Protein AF-A0A8J8CDY0-F1 (afdb_monomer_lite)

Radius of gyration: 19.71 Å; chains: 1; bounding box: 32×35×69 Å

Sequence (99 aa):
MLGSVAGSGFIGVVDAKQVAKINPNGTFIFGSIEGTLTNLNPLTATSVAGDIDALLYSSLLYPGANGGLIPWLASSYNVTNGGLTITFNLVHNAVWSNG

Structure (mmCIF, N/CA/C/O backbone):
data_AF-A0A8J8CDY0-F1
#
_entry.id   AF-A0A8J8CDY0-F1
#
loop_
_atom_site.group_PDB
_atom_site.id
_atom_site.type_symbol
_atom_site.label_atom_id
_atom_site.label_alt_id
_atom_site.label_comp_id
_atom_site.label_asym_id
_atom_site.label_entity_id
_atom_site.label_seq_id
_atom_site.pdbx_PDB_ins_code
_atom_site.Cartn_x
_atom_site.Cartn_y
_atom_site.Cartn_z
_atom_site.occupancy
_atom_site.B_iso_or_equiv
_atom_site.auth_seq_id
_atom_site.auth_comp_id
_atom_site.auth_asym_id
_atom_site.auth_atom_id
_atom_site.pdbx_PDB_model_num
ATOM 1 N N . MET A 1 1 ? 13.010 11.855 -52.015 1.00 37.47 1 MET A N 1
ATOM 2 C CA . MET A 1 1 ? 13.620 12.312 -50.748 1.00 37.47 1 MET A CA 1
ATOM 3 C C . MET A 1 1 ? 12.585 13.110 -49.982 1.00 37.47 1 MET A C 1
ATOM 5 O O . MET A 1 1 ? 11.877 13.882 -50.610 1.00 37.47 1 MET A O 1
ATOM 9 N N . LEU A 1 2 ? 12.573 12.901 -48.662 1.00 32.12 2 LEU A N 1
ATOM 10 C CA . LEU A 1 2 ? 11.823 13.605 -47.612 1.00 32.12 2 LEU A CA 1
ATOM 11 C C . LEU A 1 2 ? 10.321 13.294 -47.528 1.00 32.12 2 LEU A C 1
ATOM 13 O O . LEU A 1 2 ? 9.477 13.943 -48.134 1.00 32.12 2 LEU A O 1
ATOM 17 N N . GLY A 1 3 ? 10.025 12.278 -46.712 1.00 28.30 3 GLY A N 1
ATOM 18 C CA . GLY A 1 3 ? 8.714 12.066 -46.115 1.00 28.30 3 GLY A CA 1
ATOM 19 C C . GLY A 1 3 ? 8.495 13.019 -44.939 1.00 28.30 3 GLY A C 1
ATOM 20 O O . GLY A 1 3 ? 9.414 13.308 -44.176 1.00 28.30 3 GLY A O 1
ATOM 21 N N . SER A 1 4 ? 7.258 13.481 -44.810 1.00 33.97 4 SER A N 1
ATOM 22 C CA . SER A 1 4 ? 6.723 14.164 -43.639 1.00 33.97 4 SER A CA 1
ATOM 23 C C . SER A 1 4 ? 5.606 13.276 -43.104 1.00 33.97 4 SER A C 1
ATOM 25 O O . SER A 1 4 ? 4.615 13.049 -43.795 1.00 33.97 4 SER A O 1
ATOM 27 N N . VAL A 1 5 ? 5.787 12.724 -41.905 1.00 37.56 5 VAL A N 1
ATOM 28 C CA . VAL A 1 5 ? 4.693 12.131 -41.133 1.00 37.56 5 VAL A CA 1
ATOM 29 C C . VAL A 1 5 ? 4.442 13.089 -39.980 1.00 37.56 5 VAL A C 1
ATOM 31 O O . VAL A 1 5 ? 5.209 13.143 -39.022 1.00 37.56 5 VAL A O 1
ATOM 34 N N . ALA A 1 6 ? 3.390 13.892 -40.111 1.00 40.75 6 ALA A N 1
ATOM 35 C CA . ALA A 1 6 ? 2.868 14.696 -39.022 1.00 40.75 6 ALA A CA 1
ATOM 36 C C . ALA A 1 6 ? 2.249 13.747 -37.985 1.00 40.75 6 ALA A C 1
ATOM 38 O O . ALA A 1 6 ? 1.203 13.148 -38.226 1.00 40.75 6 ALA A O 1
ATOM 39 N N . GLY A 1 7 ? 2.919 13.570 -36.846 1.00 36.53 7 GLY A N 1
ATOM 40 C CA . GLY A 1 7 ? 2.361 12.863 -35.698 1.00 36.53 7 GLY A CA 1
ATOM 41 C C . GLY A 1 7 ? 1.281 13.720 -35.045 1.00 36.53 7 GLY A C 1
ATOM 42 O O . GLY A 1 7 ? 1.584 14.606 -34.252 1.00 36.53 7 GLY A O 1
ATOM 43 N N . SER A 1 8 ? 0.020 13.487 -35.398 1.00 45.03 8 SER A N 1
ATOM 44 C CA . SER A 1 8 ? -1.124 14.074 -34.703 1.00 45.03 8 SER A CA 1
ATOM 45 C C . SER A 1 8 ? -1.256 13.425 -33.324 1.00 45.03 8 SER A C 1
ATOM 47 O O . SER A 1 8 ? -1.710 12.288 -33.206 1.00 45.03 8 SER A O 1
ATOM 49 N N . GLY A 1 9 ? -0.833 14.132 -32.275 1.00 40.19 9 GLY A N 1
ATOM 50 C CA . GLY A 1 9 ? -1.112 13.741 -30.897 1.00 40.19 9 GLY A CA 1
ATOM 51 C C . GLY A 1 9 ? -2.614 13.816 -30.632 1.00 40.19 9 GLY A C 1
ATOM 52 O O . GLY A 1 9 ? -3.190 14.900 -30.613 1.00 40.19 9 GLY A O 1
ATOM 53 N N . PHE A 1 10 ? -3.255 12.665 -30.445 1.00 45.12 10 PHE A N 1
ATOM 54 C CA . PHE A 1 10 ? -4.605 12.591 -29.899 1.00 45.12 10 PHE A CA 1
ATOM 55 C C . PHE A 1 10 ? -4.523 12.660 -28.371 1.00 45.12 10 PHE A C 1
ATOM 57 O O . PHE A 1 10 ? -3.949 11.771 -27.748 1.00 45.12 10 PHE A O 1
ATOM 64 N N . ILE A 1 11 ? -5.144 13.674 -27.764 1.00 49.91 11 ILE A N 1
ATOM 65 C CA . ILE A 1 11 ? -5.624 13.585 -26.380 1.00 49.91 11 ILE A CA 1
ATOM 66 C C . ILE A 1 11 ? -7.115 13.272 -26.478 1.00 49.91 11 ILE A C 1
ATOM 68 O O . ILE A 1 11 ? -7.938 14.156 -26.704 1.00 49.91 11 ILE A O 1
ATOM 72 N N . GLY A 1 12 ? -7.455 11.987 -26.406 1.00 44.44 12 GLY A N 1
ATOM 73 C CA . GLY A 1 12 ? -8.839 11.535 -26.328 1.00 44.44 12 GLY A CA 1
ATOM 74 C C . GLY A 1 12 ? -9.279 11.454 -24.871 1.00 44.44 12 GLY A C 1
ATOM 75 O O . GLY A 1 12 ? -8.651 1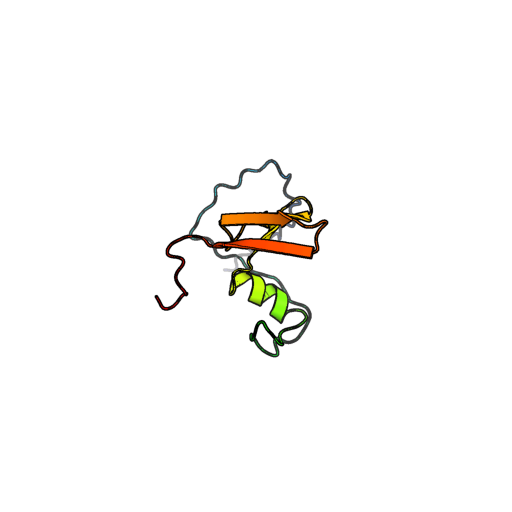0.752 -24.083 1.00 44.44 12 GLY A O 1
ATOM 76 N N . VAL A 1 13 ? -10.374 12.128 -24.516 1.00 47.53 13 VAL A N 1
ATOM 77 C CA . VAL A 1 13 ? -11.141 11.765 -23.318 1.00 47.53 13 VAL A CA 1
ATOM 78 C C . VAL A 1 13 ? -11.811 10.431 -23.637 1.00 47.53 13 VAL A C 1
ATOM 80 O O . VAL A 1 13 ? -12.698 10.368 -24.487 1.00 47.53 13 VAL A O 1
ATOM 83 N N . VAL A 1 14 ? -11.339 9.351 -23.019 1.00 53.44 14 VAL A N 1
ATOM 84 C CA . VAL A 1 14 ? -11.964 8.035 -23.162 1.00 53.44 14 VAL A CA 1
ATOM 85 C C . VAL A 1 14 ? -13.248 7.993 -22.334 1.00 53.44 14 VAL A C 1
ATOM 87 O O . VAL A 1 14 ? -13.231 8.181 -21.120 1.00 53.44 14 VAL A O 1
ATOM 90 N N . ASP A 1 15 ? -14.373 7.761 -23.010 1.00 43.53 15 ASP A N 1
ATOM 91 C CA . ASP A 1 15 ? -15.635 7.369 -22.382 1.00 43.53 15 ASP A CA 1
ATOM 92 C C . ASP A 1 15 ? -15.404 6.076 -21.579 1.00 43.53 15 ASP A C 1
ATOM 94 O O . ASP A 1 15 ? -14.834 5.107 -22.094 1.00 43.53 15 ASP A O 1
ATOM 98 N N . ALA A 1 16 ? -15.847 6.057 -20.318 1.00 48.69 16 ALA A N 1
ATOM 99 C CA . ALA A 1 16 ? -15.666 4.960 -19.364 1.00 48.69 16 ALA A CA 1
ATOM 100 C C . ALA A 1 16 ? -16.243 3.603 -19.830 1.00 48.69 16 ALA A C 1
ATOM 102 O O . ALA A 1 16 ? -16.017 2.583 -19.178 1.00 48.69 16 ALA A O 1
ATOM 103 N N . LYS A 1 17 ? -16.982 3.562 -20.949 1.00 43.12 17 LYS A N 1
ATOM 104 C CA . LYS A 1 17 ? -17.494 2.331 -21.572 1.00 43.12 17 LYS A CA 1
ATOM 105 C C . LYS A 1 17 ? -16.633 1.736 -22.684 1.00 43.12 17 LYS A C 1
ATOM 107 O O . LYS A 1 17 ? -17.019 0.704 -23.239 1.00 43.12 17 LYS A O 1
ATOM 112 N N . GLN A 1 18 ? -15.472 2.299 -23.010 1.00 46.88 18 GLN A N 1
ATOM 113 C CA . GLN A 1 18 ? -14.507 1.542 -23.803 1.00 46.88 18 GLN A CA 1
ATOM 114 C C . GLN A 1 18 ? -13.834 0.510 -22.903 1.00 46.88 18 GLN A C 1
ATOM 116 O O . GLN A 1 18 ? -12.858 0.796 -22.216 1.00 46.88 18 GLN A O 1
ATOM 121 N N . VAL A 1 19 ? -14.354 -0.720 -22.923 1.00 48.22 19 VAL A N 1
ATOM 122 C CA . VAL A 1 19 ? -13.609 -1.893 -22.462 1.00 48.22 19 VAL A CA 1
ATOM 123 C C . VAL A 1 19 ? -12.438 -2.047 -23.426 1.00 48.22 19 VAL A C 1
ATOM 125 O O . VAL A 1 19 ? -12.529 -2.738 -24.443 1.00 48.22 19 VAL A O 1
ATOM 128 N N . ALA A 1 20 ? -11.365 -1.302 -23.167 1.00 58.81 20 ALA A N 1
ATOM 129 C CA . ALA A 1 20 ? -10.123 -1.431 -23.894 1.00 58.81 20 ALA A CA 1
ATOM 130 C C . ALA A 1 20 ? -9.752 -2.913 -23.863 1.00 58.81 20 ALA A C 1
ATOM 132 O O . ALA A 1 20 ? -9.747 -3.538 -22.800 1.00 58.81 20 ALA A O 1
ATOM 133 N N . LYS A 1 21 ? -9.483 -3.501 -25.034 1.00 56.19 21 LYS A N 1
ATOM 134 C CA . LYS A 1 21 ? -8.841 -4.814 -25.094 1.00 56.19 21 LYS A CA 1
ATOM 135 C C . LYS A 1 21 ? -7.551 -4.681 -24.291 1.00 56.19 21 LYS A C 1
ATOM 137 O O . LYS A 1 21 ? -6.616 -4.033 -24.756 1.00 56.19 21 LYS A O 1
ATOM 142 N N . ILE A 1 22 ? -7.530 -5.238 -23.082 1.00 67.00 22 ILE A N 1
ATOM 143 C CA . ILE A 1 22 ? -6.341 -5.212 -22.240 1.00 67.00 22 ILE A CA 1
ATOM 144 C C . ILE A 1 22 ? -5.312 -6.073 -22.957 1.00 67.00 22 ILE A C 1
ATOM 146 O O . ILE A 1 22 ? -5.438 -7.295 -23.016 1.00 67.00 22 ILE A O 1
ATOM 150 N N . ASN A 1 23 ? -4.333 -5.420 -23.572 1.00 73.69 23 ASN A N 1
ATOM 151 C CA . ASN A 1 23 ? -3.140 -6.092 -24.038 1.00 73.69 23 ASN A CA 1
ATOM 152 C C . ASN A 1 23 ? -2.162 -6.119 -22.857 1.00 73.69 23 ASN A C 1
ATOM 154 O O . ASN A 1 23 ? -1.640 -5.061 -22.503 1.00 73.69 23 ASN A O 1
ATOM 158 N N . PRO A 1 24 ? -1.908 -7.285 -22.242 1.00 74.50 24 PRO A N 1
ATOM 159 C CA . PRO A 1 24 ? -1.014 -7.378 -21.091 1.00 74.50 24 PRO A CA 1
ATOM 160 C C . PRO A 1 24 ? 0.444 -7.027 -21.431 1.00 74.50 24 PRO A C 1
ATOM 162 O O . PRO A 1 24 ? 1.227 -6.774 -20.527 1.00 74.50 24 PRO A O 1
ATOM 165 N N . ASN A 1 25 ? 0.802 -6.963 -22.720 1.00 82.38 25 ASN A N 1
ATOM 166 C CA . ASN A 1 25 ? 2.159 -6.687 -23.200 1.00 82.38 25 ASN A CA 1
ATOM 167 C C . ASN A 1 25 ? 2.345 -5.238 -23.696 1.00 82.38 25 ASN A C 1
ATOM 169 O O . ASN A 1 25 ? 3.173 -4.980 -24.569 1.00 82.38 25 ASN A O 1
ATOM 173 N N . GLY A 1 26 ? 1.530 -4.297 -23.216 1.00 82.38 26 GLY A N 1
ATOM 174 C CA . GLY A 1 26 ? 1.621 -2.885 -23.592 1.00 82.38 26 GLY A CA 1
ATOM 175 C C . GLY A 1 26 ? 2.699 -2.116 -22.821 1.00 82.38 26 GLY A C 1
ATOM 176 O O . GLY A 1 26 ? 3.080 -2.487 -21.716 1.00 82.38 26 GLY A O 1
ATOM 177 N N . THR A 1 27 ? 3.155 -0.997 -23.387 1.00 83.50 27 THR A N 1
ATOM 178 C CA . THR A 1 27 ? 3.968 -0.007 -22.668 1.00 83.50 27 THR A CA 1
ATOM 179 C C . THR A 1 27 ? 3.091 1.176 -22.290 1.00 83.50 27 THR A C 1
ATOM 181 O O . THR A 1 27 ? 2.461 1.782 -23.157 1.00 83.50 27 THR A O 1
ATOM 184 N N . PHE A 1 28 ? 3.072 1.517 -21.004 1.00 79.44 28 PHE A N 1
ATOM 185 C CA . PHE A 1 28 ? 2.457 2.745 -20.520 1.00 79.44 28 PHE A CA 1
ATOM 186 C C . PHE A 1 28 ? 3.542 3.805 -20.322 1.00 79.44 28 PHE A C 1
ATOM 188 O O . PHE A 1 28 ? 4.501 3.581 -19.586 1.00 79.44 28 PHE A O 1
ATOM 195 N N . ILE A 1 29 ? 3.416 4.935 -21.019 1.00 82.44 29 ILE A N 1
ATOM 196 C CA . ILE A 1 29 ? 4.376 6.041 -20.959 1.00 82.44 29 ILE A CA 1
ATOM 197 C C . ILE A 1 29 ? 3.717 7.186 -20.198 1.00 82.44 29 ILE A C 1
ATOM 199 O O . ILE A 1 29 ? 2.738 7.764 -20.669 1.00 82.44 29 ILE A O 1
ATOM 203 N N . PHE A 1 30 ? 4.269 7.522 -19.034 1.00 75.19 30 PHE A N 1
ATOM 204 C CA . PHE A 1 30 ? 3.949 8.770 -18.351 1.00 75.19 30 PHE A CA 1
ATOM 205 C C . PHE A 1 30 ? 4.663 9.928 -19.062 1.00 75.19 30 PHE A C 1
ATOM 207 O O . PHE A 1 30 ? 5.799 9.778 -19.515 1.00 75.19 30 PHE A O 1
ATOM 214 N N . GLY A 1 31 ? 3.989 11.074 -19.183 1.00 75.75 31 GLY A N 1
ATOM 215 C CA . GLY A 1 31 ? 4.603 12.308 -19.679 1.00 75.75 31 GLY A CA 1
ATOM 216 C C . GLY A 1 31 ? 5.610 12.894 -18.683 1.00 75.75 31 GLY A C 1
ATOM 217 O O . GLY A 1 31 ? 6.119 12.202 -17.803 1.00 75.75 31 GLY A O 1
ATOM 218 N N . SER A 1 32 ? 5.889 14.193 -18.797 1.00 64.44 32 SER A N 1
ATOM 219 C CA . SER A 1 32 ? 6.747 14.886 -17.833 1.00 64.44 32 SER A CA 1
ATOM 220 C C . SER A 1 32 ? 6.134 14.815 -16.437 1.00 64.44 32 SER A C 1
ATOM 222 O O . SER A 1 32 ? 5.057 15.362 -16.207 1.00 64.44 32 SER A O 1
ATOM 224 N N . ILE A 1 33 ? 6.823 14.150 -15.515 1.00 66.94 33 ILE A N 1
ATOM 225 C CA . ILE A 1 33 ? 6.438 14.137 -14.109 1.00 66.94 33 ILE A CA 1
ATOM 226 C C . ILE A 1 33 ? 7.014 15.401 -13.467 1.00 66.94 33 ILE A C 1
ATOM 228 O O . ILE A 1 33 ? 8.202 15.689 -13.618 1.00 66.94 33 ILE A O 1
ATOM 232 N N . GLU A 1 34 ? 6.171 16.203 -12.820 1.00 70.38 34 GLU A N 1
ATOM 233 C CA . GLU A 1 34 ? 6.600 17.457 -12.203 1.00 70.38 34 GLU A CA 1
ATOM 234 C C . GLU A 1 34 ? 7.367 17.167 -10.908 1.00 70.38 34 GLU A C 1
ATOM 236 O O . GLU A 1 34 ? 6.779 16.823 -9.889 1.00 70.38 34 GLU A O 1
ATOM 241 N N . GLY A 1 35 ? 8.694 17.295 -10.951 1.00 73.62 35 GLY A N 1
ATOM 242 C CA . GLY A 1 35 ? 9.563 17.127 -9.788 1.00 73.62 35 GLY A CA 1
ATOM 243 C C . GLY A 1 35 ? 10.778 16.247 -10.067 1.00 73.62 35 GLY A C 1
ATOM 244 O O . GLY A 1 35 ? 10.937 15.678 -11.145 1.00 73.62 35 GLY A O 1
ATOM 245 N N . THR A 1 36 ? 11.656 16.140 -9.072 1.00 77.94 36 THR A N 1
ATOM 246 C CA . THR A 1 36 ? 12.844 15.280 -9.134 1.00 77.94 36 THR A CA 1
ATOM 247 C C . THR A 1 36 ? 12.600 14.029 -8.307 1.00 77.94 36 THR A C 1
ATOM 249 O O . THR A 1 36 ? 12.253 14.123 -7.129 1.00 77.94 36 THR A O 1
ATOM 252 N N . LEU A 1 37 ? 12.832 12.855 -8.895 1.00 80.00 37 LEU A N 1
ATOM 253 C CA . LEU A 1 37 ? 12.840 11.603 -8.146 1.00 80.00 37 LEU A CA 1
ATOM 254 C C . LEU A 1 37 ? 14.023 11.604 -7.169 1.00 80.00 37 LEU A C 1
ATOM 256 O O . LEU A 1 37 ? 15.178 11.561 -7.586 1.00 80.00 37 LEU A O 1
ATOM 260 N N . THR A 1 38 ? 13.736 11.673 -5.871 1.00 82.38 38 THR A N 1
ATOM 261 C CA . THR A 1 38 ? 14.773 11.729 -4.828 1.00 82.38 38 THR A CA 1
ATOM 262 C C . THR A 1 38 ? 15.125 10.350 -4.280 1.00 82.38 38 THR A C 1
ATOM 264 O O . THR A 1 38 ? 16.294 10.074 -4.025 1.00 82.38 38 THR A O 1
ATOM 267 N N . ASN A 1 39 ? 14.127 9.485 -4.083 1.00 86.19 39 ASN A N 1
ATOM 268 C CA . ASN A 1 39 ? 14.273 8.119 -3.581 1.00 86.19 39 ASN A CA 1
ATOM 269 C C . ASN A 1 39 ? 13.027 7.278 -3.926 1.00 86.19 39 ASN A C 1
ATOM 271 O O . ASN A 1 39 ? 12.002 7.845 -4.281 1.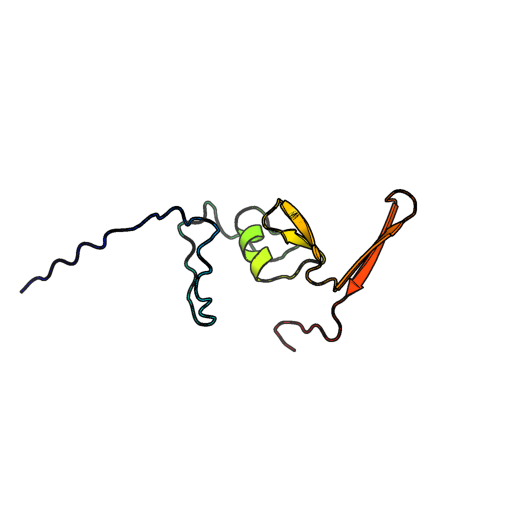00 86.19 39 ASN A O 1
ATOM 275 N N . LEU A 1 40 ? 13.129 5.950 -3.803 1.00 88.56 40 LEU A N 1
ATOM 276 C CA . LEU A 1 40 ? 12.042 4.967 -4.005 1.00 88.56 40 LEU A CA 1
ATOM 277 C C . LEU A 1 40 ? 11.772 4.154 -2.725 1.00 88.56 40 LEU A C 1
ATOM 279 O O . LEU A 1 40 ? 11.452 2.963 -2.765 1.00 88.56 40 LEU A O 1
ATOM 283 N N . ASN A 1 41 ? 12.051 4.756 -1.567 1.00 89.25 41 ASN A N 1
A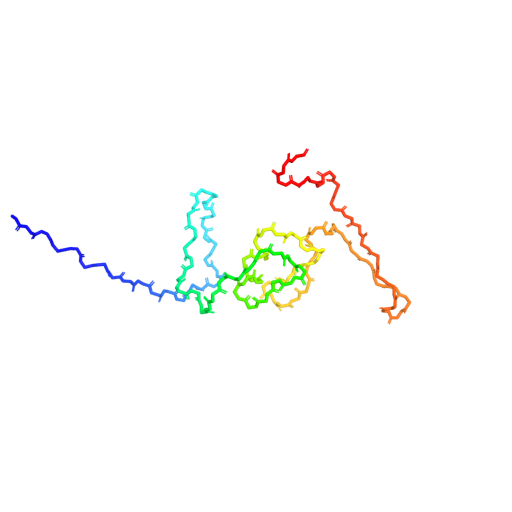TOM 284 C CA . ASN A 1 41 ? 11.752 4.131 -0.291 1.00 89.25 41 ASN A CA 1
ATOM 285 C C . ASN A 1 41 ? 10.320 4.523 0.102 1.00 89.25 41 ASN A C 1
ATOM 287 O O . ASN A 1 41 ? 10.104 5.697 0.412 1.00 89.25 41 ASN A O 1
ATOM 291 N N . PRO A 1 42 ? 9.380 3.564 0.192 1.00 87.75 42 PRO A N 1
ATOM 292 C CA . PRO A 1 42 ? 7.961 3.850 0.405 1.00 87.75 42 PRO A CA 1
ATOM 293 C C . PRO A 1 42 ? 7.652 4.518 1.751 1.00 87.75 42 PRO A C 1
ATOM 295 O O . PRO A 1 42 ? 6.544 5.002 1.959 1.00 87.75 42 PRO A O 1
ATOM 298 N N . LEU A 1 43 ? 8.612 4.559 2.681 1.00 87.19 43 LEU A N 1
ATOM 299 C CA . LEU A 1 43 ? 8.462 5.250 3.964 1.00 87.19 43 LEU A CA 1
ATOM 300 C C . LEU A 1 43 ? 8.832 6.738 3.905 1.00 87.19 43 LEU A C 1
ATOM 302 O O . LEU A 1 43 ? 8.405 7.506 4.765 1.00 87.19 43 LEU A O 1
ATOM 306 N N . THR A 1 44 ? 9.666 7.139 2.945 1.00 86.31 44 THR A N 1
ATOM 307 C CA . THR A 1 44 ? 10.242 8.496 2.866 1.00 86.31 44 THR A CA 1
ATOM 308 C C . THR A 1 44 ? 9.988 9.189 1.535 1.00 86.31 44 THR A C 1
ATOM 310 O O . THR A 1 44 ? 10.251 10.386 1.396 1.00 86.31 44 THR A O 1
ATOM 313 N N . ALA A 1 45 ? 9.516 8.450 0.540 1.00 81.44 45 ALA A N 1
ATOM 314 C CA . ALA A 1 45 ? 9.095 8.976 -0.738 1.00 81.44 45 ALA A CA 1
ATOM 315 C C . ALA A 1 45 ? 7.930 9.956 -0.566 1.00 81.44 45 ALA A C 1
ATOM 317 O O . ALA A 1 45 ? 6.988 9.734 0.192 1.00 81.44 45 ALA A O 1
ATOM 318 N N . THR A 1 46 ? 8.005 11.068 -1.288 1.00 75.44 46 THR A N 1
ATOM 319 C CA . THR A 1 46 ? 6.952 12.084 -1.355 1.00 75.44 46 THR A CA 1
ATOM 320 C C . THR A 1 46 ? 6.832 12.576 -2.796 1.00 75.44 46 THR A C 1
ATOM 322 O O . THR A 1 46 ? 7.747 12.374 -3.600 1.00 75.44 46 THR A O 1
ATOM 325 N N . SER A 1 47 ? 5.718 13.239 -3.130 1.00 79.19 47 SER A N 1
ATOM 326 C CA . SER A 1 47 ? 5.469 13.771 -4.480 1.00 79.19 47 SER A CA 1
ATOM 327 C C . SER A 1 47 ? 5.583 12.661 -5.545 1.00 79.19 47 SER A C 1
ATOM 329 O O . SER A 1 47 ? 5.038 11.580 -5.341 1.00 79.19 47 SER A O 1
ATOM 331 N N . VAL A 1 48 ? 6.314 12.897 -6.637 1.00 75.44 48 VAL A N 1
ATOM 332 C CA . VAL A 1 48 ? 6.525 11.980 -7.774 1.00 75.44 48 VAL A CA 1
ATOM 333 C C . VAL A 1 48 ? 6.932 10.566 -7.363 1.00 75.44 48 VAL A C 1
ATOM 335 O O . VAL A 1 48 ? 6.520 9.589 -7.984 1.00 75.44 48 VAL A O 1
ATOM 338 N N . ALA A 1 49 ? 7.744 10.442 -6.314 1.00 76.56 49 ALA A N 1
ATOM 339 C CA . ALA A 1 49 ? 8.174 9.138 -5.831 1.00 76.56 49 ALA A CA 1
ATOM 340 C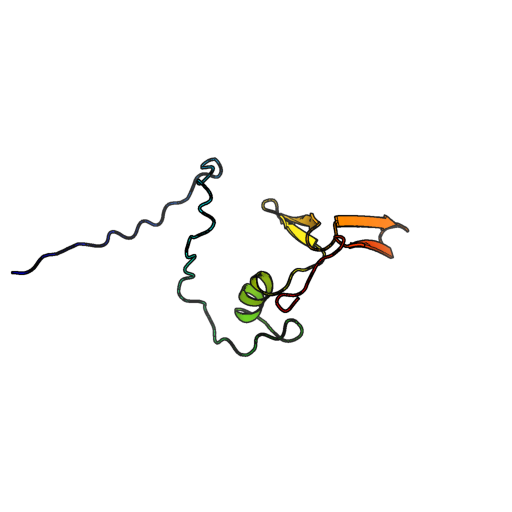 C . ALA A 1 49 ? 6.994 8.300 -5.309 1.00 76.56 49 ALA A C 1
ATOM 342 O O . ALA A 1 49 ? 6.974 7.094 -5.518 1.00 76.56 49 ALA A O 1
ATOM 343 N N . GLY A 1 50 ? 5.981 8.939 -4.711 1.00 75.94 50 GLY A N 1
ATOM 344 C CA . GLY A 1 50 ? 4.784 8.260 -4.210 1.00 75.94 50 GLY A CA 1
ATOM 345 C C . GLY A 1 50 ? 3.927 7.643 -5.319 1.00 75.94 50 GLY A C 1
ATOM 346 O O . GLY A 1 50 ? 3.399 6.546 -5.142 1.00 75.94 50 GLY A O 1
ATOM 347 N N . ASP A 1 51 ? 3.840 8.299 -6.481 1.00 78.12 51 ASP A N 1
ATOM 348 C CA . ASP A 1 51 ? 3.106 7.768 -7.639 1.00 78.12 51 ASP A CA 1
ATOM 349 C C . ASP A 1 51 ? 3.791 6.519 -8.209 1.00 78.12 51 ASP A C 1
ATOM 351 O O . ASP A 1 51 ? 3.131 5.549 -8.583 1.00 78.12 51 ASP A O 1
ATOM 355 N N . ILE A 1 52 ? 5.127 6.522 -8.244 1.00 83.69 52 ILE A N 1
ATOM 356 C CA . ILE A 1 52 ? 5.925 5.369 -8.678 1.00 83.69 52 ILE A CA 1
ATOM 357 C C . ILE A 1 52 ? 5.851 4.248 -7.636 1.00 83.69 52 ILE A C 1
ATOM 359 O O . ILE A 1 52 ? 5.703 3.080 -7.999 1.00 83.69 52 ILE A O 1
ATOM 363 N N . ASP A 1 53 ? 5.893 4.580 -6.348 1.00 86.25 53 ASP A N 1
ATOM 364 C CA . ASP A 1 53 ? 5.809 3.598 -5.267 1.00 86.25 53 ASP A CA 1
ATOM 365 C C . ASP A 1 53 ? 4.483 2.835 -5.277 1.00 86.25 53 ASP A C 1
ATOM 367 O O . ASP A 1 53 ? 4.481 1.635 -5.008 1.00 86.25 53 ASP A O 1
ATOM 371 N N . ALA A 1 54 ? 3.378 3.472 -5.674 1.00 82.00 54 ALA A N 1
ATOM 372 C CA . ALA A 1 54 ? 2.090 2.796 -5.846 1.00 82.00 54 ALA A CA 1
ATOM 373 C C . ALA A 1 54 ? 2.100 1.716 -6.950 1.00 82.00 54 ALA A C 1
ATOM 375 O O . ALA A 1 54 ? 1.235 0.839 -6.959 1.00 82.00 54 ALA A O 1
ATOM 376 N N . LEU A 1 55 ? 3.063 1.764 -7.879 1.00 86.25 55 LEU A N 1
ATOM 377 C CA . LEU A 1 55 ? 3.271 0.736 -8.906 1.00 86.25 55 LEU A CA 1
ATOM 378 C C . LEU A 1 55 ? 4.214 -0.378 -8.434 1.00 86.25 55 LEU A C 1
ATOM 380 O O . LEU A 1 55 ? 4.123 -1.505 -8.920 1.00 86.25 55 LEU A O 1
ATOM 384 N N . LEU A 1 56 ? 5.133 -0.064 -7.519 1.00 89.62 56 LEU A N 1
ATOM 385 C CA . LEU A 1 56 ? 6.156 -0.991 -7.030 1.00 89.62 56 LEU A CA 1
ATOM 386 C C . LEU A 1 56 ? 5.699 -1.780 -5.799 1.00 89.62 56 LEU A C 1
ATOM 388 O O . LEU A 1 56 ? 6.057 -2.950 -5.647 1.00 89.62 56 LEU A O 1
ATOM 392 N N . TYR A 1 57 ? 4.910 -1.158 -4.925 1.00 90.75 57 TYR A N 1
ATOM 393 C CA . TYR A 1 57 ? 4.494 -1.717 -3.645 1.00 90.75 57 TYR A CA 1
ATOM 394 C C . TYR A 1 57 ? 2.976 -1.852 -3.573 1.00 90.75 57 TYR A C 1
ATOM 396 O O . TYR A 1 57 ? 2.222 -0.927 -3.860 1.00 90.75 57 TYR A O 1
ATOM 404 N N . SER A 1 58 ? 2.517 -3.022 -3.133 1.00 90.94 58 SER A N 1
ATOM 405 C CA . SER A 1 58 ? 1.093 -3.281 -2.920 1.00 90.94 58 SER A CA 1
ATOM 406 C C . SER A 1 58 ? 0.681 -2.929 -1.491 1.00 90.94 58 SER A C 1
ATOM 408 O O . SER A 1 58 ? 1.153 -3.537 -0.531 1.00 90.94 58 SER A O 1
ATOM 410 N N . SER A 1 59 ? -0.235 -1.974 -1.346 1.00 92.31 59 SER A N 1
ATOM 411 C CA . SER A 1 59 ? -0.878 -1.632 -0.075 1.00 92.31 59 SER A CA 1
ATOM 412 C C . SER A 1 59 ? -1.979 -2.634 0.301 1.00 92.31 59 SER A C 1
ATOM 414 O O . SER A 1 59 ? -2.476 -3.393 -0.532 1.00 92.31 59 SER A O 1
ATOM 416 N N . LEU A 1 60 ? -2.398 -2.634 1.575 1.00 94.94 60 LEU A N 1
ATOM 417 C CA . LEU A 1 60 ? -3.493 -3.494 2.053 1.00 94.94 60 LEU A CA 1
ATOM 418 C C . LEU A 1 60 ? -4.812 -3.212 1.318 1.00 94.94 60 LEU A C 1
ATOM 420 O O . LEU A 1 60 ? -5.522 -4.143 0.940 1.00 94.94 60 LEU A O 1
ATOM 424 N N . LEU A 1 61 ? -5.104 -1.928 1.110 1.00 94.06 61 LEU A N 1
ATOM 425 C CA . LEU A 1 61 ? -6.264 -1.414 0.389 1.00 94.06 61 LEU A CA 1
ATOM 426 C C . LEU A 1 61 ? -5.798 -0.511 -0.751 1.00 94.06 61 LEU A C 1
ATOM 428 O O . LEU A 1 61 ? -4.752 0.129 -0.636 1.00 94.06 61 LEU A O 1
ATOM 432 N N . TYR A 1 62 ? -6.599 -0.412 -1.804 1.00 90.56 62 TYR A N 1
ATOM 433 C CA . TYR A 1 62 ? -6.334 0.433 -2.965 1.00 90.56 62 TYR A CA 1
ATOM 434 C C . TYR A 1 62 ? -7.526 1.367 -3.233 1.00 90.56 62 TYR A C 1
ATOM 436 O O . TYR A 1 62 ? 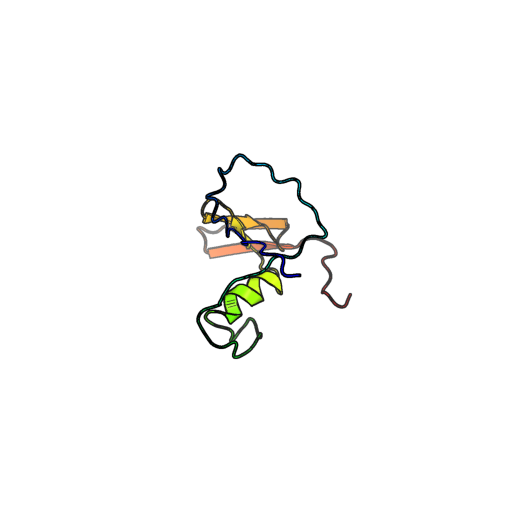-8.669 0.957 -3.018 1.00 90.56 62 TYR A O 1
ATOM 444 N N . PRO A 1 63 ? -7.312 2.618 -3.673 1.00 88.44 63 PRO A N 1
ATOM 445 C CA . PRO A 1 63 ? -8.403 3.491 -4.090 1.00 88.44 63 PRO A CA 1
ATOM 446 C C . PRO A 1 63 ? -9.022 2.985 -5.402 1.00 88.44 63 PRO A C 1
ATOM 448 O O . PRO A 1 63 ? -8.394 2.980 -6.456 1.00 88.44 63 PRO A O 1
ATOM 451 N N . GLY A 1 64 ? -10.276 2.547 -5.344 1.00 86.69 64 GLY A N 1
ATOM 452 C CA . GLY A 1 64 ? -11.058 2.173 -6.516 1.00 86.69 64 GLY A CA 1
ATOM 453 C C . GLY A 1 64 ? -11.442 3.385 -7.370 1.00 86.69 64 GLY A C 1
ATOM 454 O O . GLY A 1 64 ? -11.340 4.535 -6.949 1.00 86.69 64 GLY A O 1
ATOM 455 N N . ALA A 1 65 ? -11.964 3.128 -8.572 1.00 85.25 65 ALA A N 1
ATOM 456 C CA . ALA A 1 65 ? -12.342 4.175 -9.531 1.00 85.25 65 ALA A CA 1
ATOM 457 C C . ALA A 1 65 ? -13.402 5.170 -9.007 1.00 85.25 65 ALA A C 1
ATOM 459 O O . ALA A 1 65 ? -13.527 6.274 -9.524 1.00 85.25 65 ALA A O 1
ATOM 460 N N . ASN A 1 66 ? -14.169 4.789 -7.983 1.00 87.62 66 ASN A N 1
ATOM 461 C CA . ASN A 1 66 ? -15.157 5.640 -7.317 1.00 87.62 66 ASN A CA 1
ATOM 462 C C . ASN A 1 66 ? -14.590 6.410 -6.105 1.00 87.62 66 ASN A C 1
ATOM 464 O O . ASN A 1 66 ? -15.361 7.013 -5.362 1.00 87.62 66 ASN A O 1
ATOM 468 N N . GLY A 1 67 ? -13.278 6.345 -5.864 1.00 86.81 67 GLY A N 1
ATOM 469 C CA . GLY A 1 67 ? -12.615 6.928 -4.695 1.00 86.81 67 GLY A CA 1
ATOM 470 C C . GLY A 1 67 ? -12.804 6.140 -3.392 1.00 86.81 67 GLY A C 1
ATOM 471 O O . GLY A 1 67 ? -12.250 6.525 -2.365 1.00 86.81 67 GLY A O 1
ATOM 472 N N . GLY A 1 68 ? -13.564 5.041 -3.405 1.00 92.06 68 GLY A N 1
ATOM 473 C CA . GLY A 1 68 ? -13.698 4.145 -2.259 1.00 92.06 68 GLY A CA 1
ATOM 474 C C . GLY A 1 68 ? -12.473 3.248 -2.096 1.00 92.06 68 GLY A C 1
ATOM 475 O O . GLY A 1 68 ? -11.786 2.946 -3.067 1.00 92.06 68 GLY A O 1
ATOM 476 N N . LEU A 1 69 ? -12.206 2.781 -0.878 1.00 90.50 69 LEU A N 1
ATOM 477 C CA . LEU A 1 69 ? -11.140 1.808 -0.638 1.00 90.50 69 LEU A CA 1
ATOM 478 C C . LEU A 1 69 ? -11.635 0.396 -0.958 1.00 90.50 69 LEU A C 1
ATOM 480 O O . LEU A 1 69 ? -12.666 -0.037 -0.444 1.00 90.50 69 LEU A O 1
ATOM 484 N N . ILE A 1 70 ? -10.881 -0.322 -1.785 1.00 92.44 70 ILE A N 1
ATOM 485 C CA . ILE A 1 70 ? -11.118 -1.727 -2.121 1.00 92.44 70 ILE A CA 1
ATOM 486 C C . ILE A 1 70 ? -9.979 -2.604 -1.579 1.00 92.44 70 ILE A C 1
ATOM 488 O O . ILE A 1 70 ? -8.847 -2.125 -1.470 1.00 92.44 70 ILE A O 1
ATOM 492 N N . PRO A 1 71 ? -10.237 -3.877 -1.226 1.00 93.81 71 PRO A N 1
ATOM 493 C CA . PRO A 1 71 ? -9.176 -4.815 -0.864 1.00 93.81 71 PRO A CA 1
ATOM 494 C C . PRO A 1 71 ? -8.160 -4.989 -2.004 1.00 93.81 71 PRO A C 1
ATOM 496 O O . PRO A 1 71 ? -8.555 -5.069 -3.168 1.00 93.81 71 PRO A O 1
ATOM 499 N N . TRP A 1 72 ? -6.866 -5.027 -1.667 1.00 93.69 72 TRP A N 1
ATOM 500 C CA . TRP A 1 72 ? -5.772 -5.207 -2.629 1.00 93.69 72 TRP A CA 1
ATOM 501 C C . TRP A 1 72 ? -4.821 -6.331 -2.199 1.00 93.69 72 TRP A C 1
ATOM 503 O O . TRP A 1 72 ? -5.048 -7.485 -2.557 1.00 93.69 72 TRP A O 1
ATOM 513 N N . LEU A 1 73 ? -3.804 -6.048 -1.371 1.00 95.19 73 LEU A N 1
ATOM 514 C CA . LEU A 1 73 ? -2.994 -7.104 -0.738 1.00 95.19 73 LEU A CA 1
ATOM 515 C C . LEU A 1 73 ? -3.773 -7.835 0.369 1.00 95.19 73 LEU A C 1
ATOM 517 O O . LEU A 1 73 ? -3.532 -9.013 0.650 1.00 95.19 73 LEU A O 1
ATOM 521 N N . ALA A 1 74 ? -4.720 -7.145 1.007 1.00 96.38 74 ALA A N 1
ATOM 522 C CA . ALA A 1 74 ? -5.706 -7.800 1.848 1.00 96.38 74 ALA A CA 1
ATOM 523 C C . ALA A 1 74 ? -6.771 -8.464 0.965 1.00 96.38 74 ALA A C 1
ATOM 525 O O . ALA A 1 74 ? -7.348 -7.822 0.094 1.00 96.38 74 ALA A O 1
ATOM 526 N N . SER A 1 75 ? -7.077 -9.732 1.226 1.00 95.19 75 SER A N 1
ATOM 527 C CA . SER A 1 75 ? -8.216 -10.433 0.627 1.00 95.19 75 SER A CA 1
ATOM 528 C C . SER A 1 75 ? -9.549 -9.976 1.226 1.00 95.19 75 SER A C 1
ATOM 530 O O . SER A 1 75 ? -10.580 -9.999 0.560 1.00 95.19 75 SER A O 1
ATOM 532 N N . SER A 1 76 ? -9.541 -9.555 2.492 1.00 95.06 76 SER A N 1
ATOM 533 C CA . SER A 1 76 ? -10.697 -8.982 3.183 1.00 95.06 76 SER A CA 1
ATOM 534 C C . SER A 1 76 ? -10.256 -8.195 4.413 1.00 95.06 76 SER A C 1
ATOM 536 O O . SER A 1 76 ? -9.132 -8.348 4.899 1.00 95.06 76 SER A O 1
ATOM 538 N N . TYR A 1 77 ? -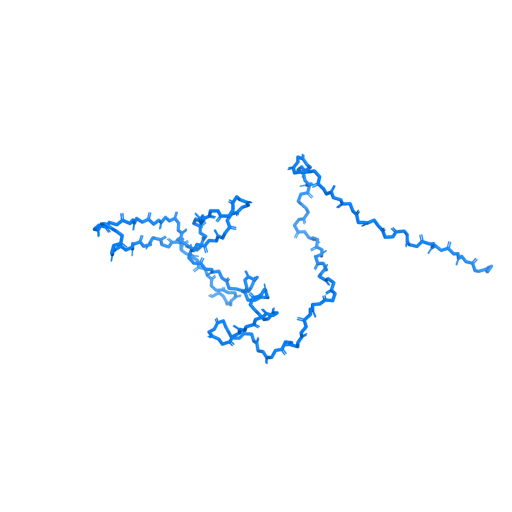11.154 -7.367 4.941 1.00 95.50 77 TYR A N 1
ATOM 539 C CA . TYR A 1 77 ? -10.957 -6.709 6.224 1.00 95.50 77 TYR A CA 1
ATOM 540 C C . TYR A 1 77 ? -12.274 -6.591 6.991 1.00 95.50 77 TYR A C 1
ATOM 542 O O . TYR A 1 77 ? -13.356 -6.632 6.404 1.00 95.50 77 TYR A O 1
ATOM 550 N N . ASN A 1 78 ? -12.173 -6.453 8.308 1.00 95.81 78 ASN A N 1
ATOM 551 C CA . ASN A 1 78 ? -13.302 -6.209 9.196 1.00 95.81 78 ASN A CA 1
ATOM 552 C C . ASN A 1 78 ? -12.971 -5.047 10.132 1.00 95.81 78 ASN A C 1
ATOM 554 O O . ASN A 1 78 ? -11.846 -4.943 10.622 1.00 95.81 78 ASN A O 1
ATOM 558 N N . VAL A 1 79 ? -13.961 -4.196 10.378 1.00 95.50 79 VAL A N 1
ATOM 559 C CA . VAL A 1 79 ? -13.883 -3.070 11.301 1.00 95.50 79 VAL A CA 1
ATOM 560 C C . VAL A 1 79 ? -14.867 -3.320 12.436 1.00 95.50 79 VAL A C 1
ATOM 562 O O . VAL A 1 79 ? -16.071 -3.429 12.216 1.00 95.50 79 VAL A O 1
ATOM 565 N N . THR A 1 80 ? -14.361 -3.405 13.660 1.00 97.31 80 THR A N 1
ATOM 566 C CA . THR A 1 80 ? -15.161 -3.672 14.860 1.00 97.31 80 THR A CA 1
ATOM 567 C C . THR A 1 80 ? -14.913 -2.606 15.927 1.00 97.31 80 THR A C 1
ATOM 569 O O . THR A 1 80 ? -14.137 -1.667 15.728 1.00 97.31 80 THR A O 1
ATOM 572 N N . ASN A 1 81 ? -15.628 -2.708 17.053 1.00 96.00 81 ASN A N 1
ATOM 573 C CA . ASN A 1 81 ? -15.484 -1.806 18.199 1.00 96.00 81 ASN A CA 1
ATOM 574 C C . ASN A 1 81 ? -15.629 -0.313 17.828 1.00 96.00 81 ASN A C 1
ATOM 576 O O . ASN A 1 81 ? -14.796 0.517 18.182 1.00 96.00 81 ASN A O 1
ATOM 580 N N . GLY A 1 82 ? -16.646 0.016 17.023 1.00 93.88 82 GLY A N 1
ATOM 581 C CA . GLY A 1 82 ? -16.913 1.397 16.605 1.00 93.88 82 GLY A CA 1
ATOM 582 C C . GLY A 1 82 ? -15.818 2.035 15.740 1.00 93.88 82 GLY A C 1
ATOM 583 O O . GLY A 1 82 ? -15.736 3.257 15.698 1.00 93.88 82 GLY A O 1
ATOM 584 N N . GLY A 1 83 ? -14.972 1.241 15.073 1.00 93.00 83 GLY A N 1
ATOM 585 C CA . GLY A 1 83 ? -13.881 1.757 14.235 1.00 93.00 83 GLY A CA 1
ATOM 586 C C . GLY A 1 83 ? -12.493 1.673 14.865 1.00 93.00 83 GLY A C 1
ATOM 587 O O . GLY A 1 83 ? -11.513 2.018 14.215 1.00 93.00 83 GLY A O 1
ATOM 588 N N . LEU A 1 84 ? -12.390 1.201 16.108 1.00 96.81 84 LEU A N 1
ATOM 589 C CA . LEU A 1 84 ? -11.125 1.154 16.849 1.00 96.81 84 LEU A CA 1
ATOM 590 C C . LEU A 1 84 ? -10.310 -0.116 16.598 1.00 96.81 84 LEU A C 1
ATOM 592 O O . LEU A 1 84 ? -9.173 -0.230 17.051 1.00 96.81 84 LEU A O 1
ATOM 596 N N . THR A 1 85 ? -10.884 -1.102 15.917 1.00 97.06 85 THR A N 1
ATOM 597 C CA . THR A 1 85 ? -10.190 -2.348 15.600 1.00 97.06 85 THR A CA 1
ATOM 598 C C . THR A 1 85 ? -10.414 -2.688 14.144 1.00 97.06 85 THR A C 1
ATOM 600 O O . THR A 1 85 ? -11.552 -2.841 13.706 1.00 97.06 85 THR A O 1
ATOM 603 N N . ILE A 1 86 ? -9.314 -2.807 13.403 1.00 96.06 86 ILE A N 1
ATOM 604 C CA . ILE A 1 86 ? -9.322 -3.182 11.994 1.00 96.06 86 ILE A CA 1
ATOM 605 C C . ILE A 1 86 ? -8.490 -4.450 11.848 1.00 96.06 86 ILE A C 1
ATOM 607 O O . ILE A 1 86 ? -7.316 -4.482 12.216 1.00 96.06 86 ILE A O 1
ATOM 611 N N . THR A 1 87 ? -9.104 -5.503 11.324 1.00 97.12 87 THR A N 1
ATOM 612 C CA . THR A 1 87 ? -8.449 -6.790 11.081 1.00 97.12 87 THR A CA 1
ATOM 613 C C . THR A 1 87 ? -8.390 -7.036 9.585 1.00 97.12 87 THR A C 1
ATOM 615 O O . THR A 1 87 ? -9.424 -6.989 8.926 1.00 97.12 87 THR A O 1
ATOM 618 N N . PHE A 1 88 ? -7.201 -7.324 9.059 1.00 97.50 88 PHE A N 1
ATOM 619 C CA . PHE A 1 88 ? -6.978 -7.642 7.650 1.00 97.50 88 PHE A CA 1
ATOM 620 C C . PHE A 1 88 ? -6.622 -9.117 7.490 1.00 97.50 88 PHE A C 1
ATOM 622 O O . PHE A 1 88 ? -5.766 -9.631 8.208 1.00 97.50 88 PHE A O 1
ATOM 629 N N . ASN A 1 89 ? -7.232 -9.776 6.509 1.00 97.12 89 ASN A N 1
ATOM 630 C CA . ASN A 1 89 ? -6.811 -11.092 6.045 1.00 97.12 89 ASN A CA 1
ATOM 631 C C . ASN A 1 89 ? -6.007 -10.902 4.762 1.00 97.12 89 ASN A C 1
ATOM 633 O O . ASN A 1 89 ? -6.484 -10.251 3.838 1.00 97.12 89 ASN A O 1
ATOM 637 N N . LEU A 1 90 ? -4.796 -11.450 4.693 1.00 96.75 90 LEU A N 1
ATOM 638 C CA . LEU A 1 90 ? -3.922 -11.284 3.530 1.00 96.75 90 LEU A CA 1
ATOM 639 C C . LEU A 1 90 ? -4.230 -12.311 2.437 1.00 96.75 90 LEU A C 1
ATOM 641 O O . LEU A 1 90 ? -4.723 -13.413 2.712 1.00 96.75 90 LEU A O 1
ATOM 645 N N . VAL A 1 91 ? -3.925 -11.953 1.190 1.00 95.81 91 VAL A N 1
ATOM 646 C CA . VAL A 1 91 ? -3.909 -12.910 0.077 1.00 95.81 91 VAL A CA 1
ATOM 647 C C . VAL A 1 91 ? -2.931 -14.041 0.402 1.00 95.81 91 VAL A C 1
ATOM 649 O O . VAL A 1 91 ? -1.795 -13.811 0.815 1.00 95.81 91 VAL A O 1
ATOM 652 N N . HIS A 1 92 ? -3.392 -15.281 0.256 1.00 95.88 92 HIS A N 1
ATOM 653 C CA . HIS A 1 92 ? -2.575 -16.453 0.554 1.00 95.88 92 HIS A CA 1
ATOM 654 C C . HIS A 1 92 ? -1.490 -16.640 -0.504 1.00 95.88 92 HIS A C 1
ATOM 656 O O . HIS A 1 92 ? -1.754 -16.500 -1.696 1.00 95.88 92 HIS A O 1
ATOM 662 N N . ASN A 1 93 ? -0.285 -16.998 -0.051 1.00 94.31 93 ASN A N 1
ATOM 663 C CA . ASN A 1 93 ? 0.886 -17.231 -0.901 1.00 94.31 93 ASN A CA 1
ATOM 664 C C . ASN A 1 93 ? 1.277 -16.023 -1.770 1.00 94.31 93 ASN A C 1
ATOM 666 O O . ASN A 1 93 ? 1.820 -16.197 -2.858 1.00 94.31 93 ASN A O 1
ATOM 670 N N . ALA A 1 94 ? 0.998 -14.800 -1.306 1.00 92.00 94 ALA A N 1
ATOM 671 C CA . ALA A 1 94 ? 1.571 -13.611 -1.918 1.00 92.00 94 ALA A CA 1
ATOM 672 C C . ALA A 1 94 ? 3.104 -13.683 -1.826 1.00 92.00 94 ALA A C 1
ATOM 674 O O . ALA A 1 94 ? 3.654 -13.985 -0.766 1.00 92.00 94 ALA A O 1
ATOM 675 N N . VAL A 1 95 ? 3.776 -13.414 -2.942 1.00 94.94 95 VAL A N 1
ATOM 676 C CA . VAL A 1 95 ? 5.237 -13.430 -3.049 1.00 94.94 95 VAL A CA 1
ATOM 677 C C . VAL A 1 95 ? 5.746 -12.034 -3.359 1.00 94.94 95 VAL A C 1
ATOM 679 O O . VAL A 1 95 ? 5.065 -11.233 -4.002 1.00 94.94 95 VAL A O 1
ATOM 682 N N . TRP A 1 96 ? 6.958 -11.750 -2.902 1.00 93.12 96 TRP A N 1
ATOM 683 C CA . TRP A 1 96 ? 7.681 -10.559 -3.317 1.00 93.12 96 TRP A CA 1
ATOM 684 C C . TRP A 1 96 ? 8.200 -10.728 -4.745 1.00 93.12 96 TRP A C 1
ATOM 686 O O . TRP A 1 96 ? 8.223 -11.826 -5.301 1.00 93.12 96 TRP A O 1
ATOM 696 N N . SER A 1 97 ? 8.648 -9.630 -5.347 1.00 91.19 97 SER A N 1
ATOM 697 C CA . SER A 1 97 ? 9.190 -9.635 -6.709 1.00 91.19 97 SER A CA 1
ATOM 698 C C . SER A 1 97 ? 10.424 -10.531 -6.884 1.00 91.19 97 SER A C 1
ATOM 700 O O . SER A 1 97 ? 10.741 -10.901 -8.012 1.00 91.19 97 SER A O 1
ATOM 702 N N . ASN A 1 98 ? 11.109 -10.894 -5.795 1.00 92.25 98 ASN A N 1
ATOM 703 C CA . ASN A 1 98 ? 12.272 -11.782 -5.786 1.00 92.25 98 ASN A CA 1
ATOM 704 C C . ASN A 1 98 ? 11.960 -13.260 -5.476 1.00 92.25 98 ASN A C 1
ATOM 706 O O . ASN A 1 98 ? 12.895 -14.061 -5.514 1.00 92.25 98 ASN A O 1
ATOM 710 N N . GLY A 1 99 ? 10.695 -13.623 -5.232 1.00 82.44 99 GLY A N 1
ATOM 711 C CA . GLY A 1 99 ? 10.287 -14.989 -4.861 1.00 82.44 99 GLY A CA 1
ATOM 712 C C . GLY A 1 99 ? 10.733 -15.414 -3.467 1.00 82.44 99 GLY A C 1
ATOM 713 O O . GLY A 1 99 ? 10.762 -16.643 -3.245 1.00 82.44 99 GLY A O 1
#

Secondary structure (DSSP, 8-state):
---------------TT------TTPPP-----SS------TTT--THHHHHHHHHS--SEEE-TTS-EEESSEEEEEEEGGGTEEEEEEPTT---TT-

Foldseek 3Di:
DDDDDPPDDDPDPDDPPPPDPDDVPDDDDDDDQPDDFPDLDCVPDDRPSVVVVVVQDWDQWDQDPVRDTDGIQFPDWDADDVRPDIDTHGDPPDDHPVD

pLDDT: mean 77.93, std 19.6, range [28.3, 97.5]

Organism: NCBI:txid2823368